Protein AF-A0A7X1XJY2-F1 (afdb_monomer_lite)

Radius of gyration: 16.61 Å; chains: 1; bounding box: 34×34×44 Å

pLDDT: mean 92.94, std 8.16, range [49.94, 98.12]

Foldseek 3Di:
DPCPDVPCVPAQWDDPDPPDIGGDDPDDDPCVVVVCPDPVNDDADPVLCVVLPPQQPPQDQSNGDDQDQWGFPDDDPPPDTDIDGDPPHPD

Organism: NCBI:txid1608996

Structure (mmCIF, N/CA/C/O backbone):
data_AF-A0A7X1XJY2-F1
#
_entry.id   AF-A0A7X1XJY2-F1
#
loop_
_atom_site.group_PDB
_atom_site.id
_atom_site.type_symbol
_atom_site.label_atom_id
_atom_site.label_alt_id
_atom_site.label_comp_id
_atom_site.label_asym_id
_atom_site.label_entity_id
_atom_site.label_seq_id
_atom_site.pdbx_PDB_ins_code
_atom_site.Cartn_x
_atom_site.Cartn_y
_atom_site.Cartn_z
_atom_site.occupancy
_atom_site.B_iso_or_equiv
_atom_site.auth_seq_id
_atom_site.auth_comp_id
_atom_site.auth_asym_id
_atom_site.auth_atom_id
_atom_site.pdbx_PDB_model_num
ATOM 1 N N . ILE A 1 1 ? 10.389 13.472 -3.807 1.00 49.94 1 ILE A N 1
ATOM 2 C CA . ILE A 1 1 ? 9.645 13.301 -5.077 1.00 49.94 1 ILE A CA 1
ATOM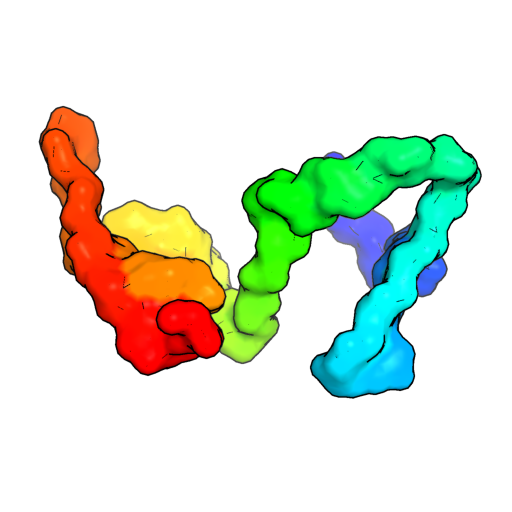 3 C C . ILE A 1 1 ? 8.382 14.128 -4.918 1.00 49.94 1 ILE A C 1
ATOM 5 O O . ILE A 1 1 ? 7.556 13.779 -4.094 1.00 49.94 1 ILE A O 1
ATOM 9 N N . THR A 1 2 ? 8.300 15.290 -5.558 1.00 57.00 2 THR A N 1
ATOM 10 C CA . THR A 1 2 ? 7.204 16.261 -5.368 1.00 57.00 2 THR A CA 1
ATOM 11 C C . THR A 1 2 ? 5.941 15.911 -6.161 1.00 57.00 2 THR A C 1
ATOM 13 O O . THR A 1 2 ? 5.004 16.697 -6.164 1.00 57.00 2 THR A O 1
ATOM 16 N N . GLY A 1 3 ? 5.926 14.775 -6.875 1.00 61.12 3 GLY A N 1
ATOM 17 C CA . GLY A 1 3 ? 4.856 14.434 -7.821 1.00 61.12 3 GLY A CA 1
ATOM 18 C C . GLY A 1 3 ? 4.759 15.403 -9.006 1.00 61.12 3 GLY A C 1
ATOM 19 O O . GLY A 1 3 ? 3.744 15.435 -9.685 1.00 61.12 3 GLY A O 1
ATOM 20 N N . ALA A 1 4 ? 5.794 16.221 -9.235 1.00 69.00 4 ALA A N 1
ATOM 21 C CA . ALA A 1 4 ? 5.775 17.279 -10.243 1.00 69.00 4 ALA A CA 1
ATOM 22 C C . ALA A 1 4 ? 5.789 16.760 -11.692 1.00 69.00 4 ALA A C 1
ATOM 24 O O . ALA A 1 4 ? 5.427 17.505 -12.597 1.00 69.00 4 ALA A O 1
ATOM 25 N N . ASP A 1 5 ? 6.211 15.510 -11.909 1.00 77.06 5 ASP A N 1
ATOM 26 C CA . ASP A 1 5 ? 6.138 14.852 -13.212 1.00 77.06 5 ASP A CA 1
ATOM 27 C C . ASP A 1 5 ? 4.909 13.935 -13.230 1.00 77.06 5 ASP A C 1
ATOM 29 O O . ASP A 1 5 ? 4.879 12.917 -12.537 1.00 77.06 5 ASP A O 1
ATOM 33 N N . SER A 1 6 ? 3.880 14.345 -13.972 1.00 82.12 6 SER A N 1
ATOM 34 C CA . SER A 1 6 ? 2.632 13.594 -14.152 1.00 82.12 6 SER A CA 1
ATOM 35 C C . SER A 1 6 ? 2.708 12.579 -15.293 1.00 82.12 6 SER A C 1
ATOM 37 O O . SER A 1 6 ? 1.754 11.830 -15.516 1.00 82.12 6 SER A O 1
ATOM 39 N N . ASP A 1 7 ? 3.824 12.542 -16.025 1.00 88.25 7 ASP A N 1
ATOM 40 C CA . ASP A 1 7 ? 4.047 11.574 -17.088 1.00 88.25 7 ASP A CA 1
ATOM 41 C C . ASP A 1 7 ? 4.429 10.212 -16.494 1.00 88.25 7 ASP A C 1
ATOM 43 O O . ASP A 1 7 ? 5.603 9.884 -16.289 1.00 88.25 7 ASP A O 1
ATOM 47 N N . PHE A 1 8 ? 3.408 9.395 -16.234 1.00 84.19 8 PHE A N 1
ATOM 48 C CA . PHE A 1 8 ? 3.572 8.040 -15.713 1.00 84.19 8 PHE A CA 1
ATOM 49 C C . PHE A 1 8 ? 4.400 7.126 -16.624 1.00 84.19 8 PHE A C 1
ATOM 51 O O . PHE A 1 8 ? 4.934 6.136 -16.129 1.00 84.19 8 PHE A O 1
ATOM 58 N N . SER A 1 9 ? 4.590 7.454 -17.910 1.00 85.75 9 SER A N 1
ATOM 59 C CA . SER A 1 9 ? 5.443 6.653 -18.803 1.00 85.75 9 SER A CA 1
ATOM 60 C C . SER A 1 9 ? 6.916 6.637 -18.376 1.00 85.75 9 SER A C 1
ATOM 62 O O . SER A 1 9 ? 7.663 5.733 -18.749 1.00 85.75 9 SER A O 1
ATOM 64 N N . LYS A 1 10 ? 7.337 7.601 -17.548 1.00 87.12 10 LYS A N 1
ATOM 65 C CA . LYS A 1 10 ? 8.684 7.665 -16.964 1.00 87.12 10 LYS A CA 1
ATOM 66 C C . LYS A 1 10 ? 8.825 6.864 -15.671 1.00 87.12 10 LYS A C 1
ATOM 68 O O . LYS A 1 10 ? 9.937 6.719 -15.160 1.00 87.12 10 LYS A O 1
ATOM 73 N N . VAL A 1 11 ? 7.723 6.368 -15.112 1.00 89.94 11 VAL A N 1
ATOM 74 C CA . VAL A 1 11 ? 7.727 5.543 -13.904 1.00 89.94 11 VAL A CA 1
ATOM 75 C C . VAL A 1 11 ? 7.848 4.082 -14.328 1.00 89.94 11 VAL A C 1
ATOM 77 O O . VAL A 1 11 ? 7.029 3.569 -15.079 1.00 89.94 11 VAL A O 1
ATOM 80 N N . GLY A 1 12 ? 8.876 3.389 -13.838 1.00 93.25 12 GLY A N 1
ATOM 81 C CA . GLY A 1 12 ? 9.170 2.000 -14.207 1.00 93.25 12 GLY A CA 1
ATOM 82 C C . GLY A 1 12 ? 8.257 0.954 -13.559 1.00 93.25 12 GLY A C 1
ATOM 83 O O . GLY A 1 12 ? 8.771 -0.055 -13.087 1.00 93.25 12 GLY A O 1
ATOM 84 N N . VAL A 1 13 ? 6.944 1.185 -13.483 1.00 93.88 13 VAL A N 1
ATOM 85 C CA . VAL A 1 13 ? 5.957 0.214 -12.982 1.00 93.88 13 VAL A CA 1
ATOM 86 C C . VAL A 1 13 ? 4.755 0.152 -13.916 1.00 93.88 13 VAL A C 1
ATOM 88 O O . VAL A 1 13 ? 4.235 1.185 -14.336 1.00 93.88 13 VAL A O 1
ATOM 91 N N . LYS A 1 14 ? 4.302 -1.059 -14.237 1.00 94.00 14 LYS A N 1
ATOM 92 C CA . LYS A 1 14 ? 3.147 -1.284 -15.107 1.00 94.00 14 LYS A CA 1
ATOM 93 C C . LYS A 1 14 ? 2.365 -2.516 -14.664 1.00 94.00 14 LYS A C 1
ATOM 95 O O . LYS A 1 14 ? 2.956 -3.564 -14.440 1.00 94.00 14 LYS A O 1
ATOM 100 N N . ALA A 1 15 ? 1.040 -2.409 -14.602 1.00 95.12 15 ALA A N 1
ATOM 101 C CA . ALA A 1 15 ? 0.168 -3.5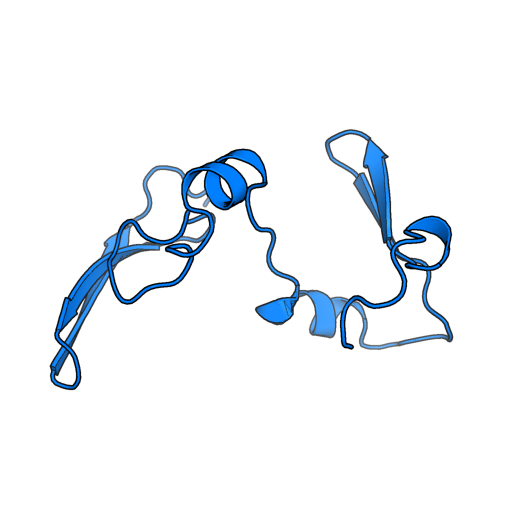82 -14.605 1.00 95.12 15 ALA A CA 1
ATOM 102 C C . ALA A 1 15 ? 0.005 -4.053 -16.057 1.00 95.12 15 ALA A C 1
ATOM 104 O O . ALA A 1 15 ? -0.429 -3.275 -16.912 1.00 95.12 15 ALA A O 1
ATOM 105 N N . ILE A 1 16 ? 0.427 -5.278 -16.363 1.00 96.88 16 ILE A N 1
ATOM 106 C CA . ILE A 1 16 ? 0.281 -5.848 -17.715 1.00 96.88 16 ILE A CA 1
ATOM 107 C C . ILE A 1 16 ? -1.018 -6.652 -17.856 1.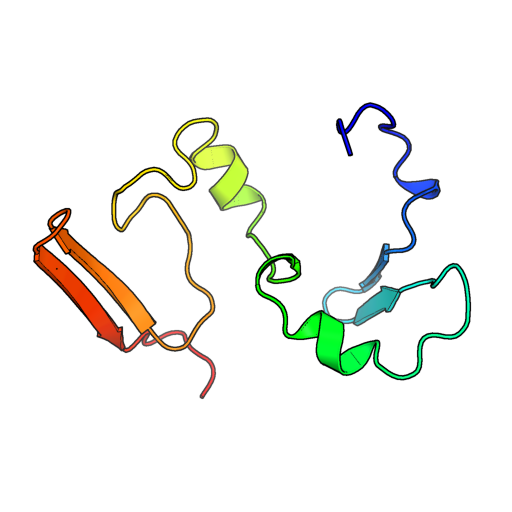00 96.88 16 ILE A C 1
ATOM 109 O O . ILE A 1 16 ? -1.533 -6.767 -18.965 1.00 96.88 16 ILE A O 1
ATOM 113 N N . ASP A 1 17 ? -1.560 -7.123 -16.731 1.00 97.12 17 ASP A N 1
ATOM 114 C CA . ASP A 1 17 ? -2.895 -7.697 -16.553 1.00 97.12 17 ASP A CA 1
ATOM 115 C C . ASP A 1 17 ? -3.318 -7.574 -15.070 1.00 97.12 17 ASP A C 1
ATOM 117 O O . ASP A 1 17 ? -2.583 -7.006 -14.257 1.00 97.12 17 ASP A O 1
ATOM 121 N N . ASP A 1 18 ? -4.495 -8.102 -14.718 1.00 97.06 18 ASP A N 1
ATOM 122 C CA . ASP A 1 18 ? -5.099 -7.980 -13.381 1.00 97.06 18 ASP A CA 1
ATOM 123 C C . ASP A 1 18 ? -4.272 -8.623 -12.252 1.00 97.06 18 ASP A C 1
ATOM 125 O O . ASP A 1 18 ? -4.474 -8.301 -11.079 1.00 97.06 18 ASP A O 1
ATOM 129 N N . GLN A 1 19 ? -3.361 -9.548 -12.572 1.00 97.00 19 GLN A N 1
ATOM 130 C CA . GLN A 1 19 ? -2.578 -10.307 -11.590 1.00 97.00 19 GLN A CA 1
ATOM 131 C C . GLN A 1 19 ? -1.063 -10.204 -11.804 1.00 97.00 19 GLN A C 1
ATOM 133 O O . GLN A 1 19 ? -0.301 -10.845 -11.076 1.00 97.00 19 GLN A O 1
ATOM 138 N N . THR A 1 20 ? -0.611 -9.369 -12.743 1.00 97.00 20 THR A N 1
ATOM 139 C CA . THR A 1 20 ? 0.803 -9.262 -13.105 1.00 97.00 20 THR A CA 1
ATOM 140 C C . THR A 1 20 ? 1.275 -7.812 -13.147 1.00 97.00 20 THR A C 1
ATOM 142 O O . THR A 1 20 ? 0.807 -6.990 -13.940 1.00 97.00 20 THR A O 1
ATOM 145 N N . VAL A 1 21 ? 2.277 -7.512 -12.316 1.00 95.69 21 VAL A N 1
ATOM 146 C CA . VAL A 1 21 ? 2.962 -6.214 -12.265 1.00 95.69 21 VAL A CA 1
ATOM 147 C C . VAL A 1 21 ? 4.400 -6.372 -12.752 1.00 95.69 21 VAL A C 1
ATOM 149 O O . VAL A 1 21 ? 5.159 -7.193 -12.240 1.00 95.69 21 VAL A O 1
ATOM 152 N N . GLU A 1 22 ? 4.783 -5.553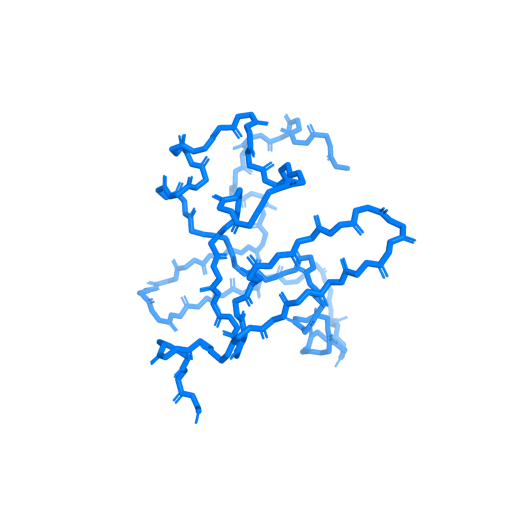 -13.725 1.00 95.81 22 GLU A N 1
ATOM 153 C CA . GLU A 1 22 ? 6.136 -5.449 -14.260 1.00 95.81 22 GLU A CA 1
ATOM 154 C C . GLU A 1 22 ? 6.850 -4.224 -13.674 1.00 95.81 22 GLU A C 1
ATOM 156 O O . GLU A 1 22 ? 6.308 -3.116 -13.658 1.00 95.81 22 GLU A O 1
ATOM 161 N N . TYR A 1 23 ? 8.094 -4.421 -13.229 1.00 95.44 23 TYR A N 1
ATOM 162 C CA . TYR A 1 23 ? 8.981 -3.349 -12.782 1.00 95.44 23 TYR A CA 1
ATOM 163 C C . TYR A 1 23 ? 10.199 -3.237 -13.699 1.00 95.44 23 TYR A C 1
ATOM 165 O O . TYR A 1 23 ? 10.941 -4.201 -13.884 1.00 95.44 23 TYR A O 1
ATOM 173 N N . THR A 1 24 ? 10.456 -2.035 -14.211 1.00 95.50 24 THR A N 1
ATOM 174 C CA . THR A 1 24 ? 11.681 -1.696 -14.944 1.00 95.50 24 THR A CA 1
ATOM 175 C C . THR A 1 24 ? 12.626 -0.930 -14.026 1.00 95.50 24 THR A C 1
ATOM 177 O O . THR A 1 24 ? 12.336 0.189 -13.601 1.00 95.50 24 THR A O 1
ATOM 180 N N . LEU A 1 25 ? 13.777 -1.526 -13.710 1.00 95.19 25 LEU A N 1
ATOM 181 C CA . LEU A 1 25 ? 14.767 -0.932 -12.810 1.00 95.19 25 LEU A CA 1
ATOM 182 C C . LEU A 1 25 ? 15.816 -0.140 -13.598 1.00 95.19 25 LEU A C 1
ATOM 184 O O . LEU A 1 25 ? 16.293 -0.587 -14.636 1.00 95.19 25 LEU A O 1
ATOM 188 N N . ALA A 1 26 ? 16.243 1.008 -13.067 1.00 93.38 26 ALA A N 1
ATOM 189 C CA . ALA A 1 26 ? 17.246 1.859 -13.720 1.00 93.38 26 ALA A CA 1
ATOM 190 C C . ALA A 1 26 ? 18.642 1.208 -13.834 1.00 93.38 26 ALA A C 1
ATOM 192 O O . ALA A 1 26 ? 19.480 1.651 -14.617 1.00 93.38 26 ALA A O 1
ATOM 193 N N . ARG A 1 27 ? 18.919 0.193 -13.010 1.00 96.06 27 ARG A N 1
ATOM 194 C CA . ARG A 1 27 ? 20.151 -0.607 -12.992 1.00 96.06 27 ARG A CA 1
ATOM 195 C C . ARG A 1 27 ? 19.878 -1.950 -12.304 1.00 96.06 27 ARG A C 1
ATOM 197 O O . ARG A 1 27 ? 18.885 -2.040 -11.578 1.00 96.06 27 ARG A O 1
ATOM 204 N N . PRO A 1 28 ? 20.755 -2.958 -12.456 1.00 97.19 28 PRO A N 1
ATOM 205 C CA . PRO A 1 28 ? 20.654 -4.196 -11.690 1.00 97.19 28 PRO A CA 1
ATOM 206 C C . PRO A 1 28 ? 20.562 -3.929 -10.181 1.00 97.19 28 PRO A C 1
ATOM 208 O O . PRO A 1 28 ? 21.341 -3.148 -9.632 1.00 97.19 28 PRO A O 1
ATOM 211 N N . GLU A 1 29 ? 19.609 -4.583 -9.519 1.00 96.50 29 GLU A N 1
ATOM 212 C CA . GLU A 1 29 ? 19.336 -4.420 -8.090 1.00 96.50 29 GLU A CA 1
ATOM 213 C C . GLU A 1 29 ? 19.147 -5.801 -7.438 1.00 96.50 29 GLU A C 1
ATOM 215 O O . GLU A 1 29 ? 18.043 -6.348 -7.455 1.00 96.50 29 GLU A O 1
ATOM 220 N N . PRO A 1 30 ? 20.213 -6.388 -6.865 1.00 96.75 30 PRO A N 1
ATOM 221 C CA . PRO A 1 30 ? 20.171 -7.743 -6.311 1.00 96.75 30 PRO A CA 1
ATOM 222 C C . PRO A 1 30 ? 19.180 -7.925 -5.155 1.00 96.75 30 PRO A C 1
ATOM 224 O O . PRO A 1 30 ? 18.701 -9.032 -4.930 1.00 96.75 30 PRO A O 1
ATOM 227 N N . TYR A 1 31 ? 18.851 -6.849 -4.434 1.00 95.69 31 TYR A N 1
ATOM 228 C CA . TYR A 1 31 ? 17.948 -6.886 -3.279 1.00 95.69 31 TYR A CA 1
ATOM 229 C C . TYR A 1 31 ? 16.538 -6.388 -3.609 1.00 95.69 31 TYR A C 1
ATOM 231 O O . TYR A 1 31 ? 15.793 -6.013 -2.702 1.00 95.69 31 TYR A O 1
ATOM 239 N N . TRP A 1 32 ? 16.154 -6.357 -4.891 1.00 95.19 32 TRP A N 1
ATOM 240 C CA . TRP A 1 32 ? 14.856 -5.834 -5.323 1.00 95.19 32 TRP A CA 1
ATOM 241 C C . TRP A 1 32 ? 13.689 -6.477 -4.565 1.00 95.19 32 TRP A C 1
ATOM 243 O O . TRP A 1 32 ? 12.872 -5.767 -3.984 1.00 95.19 32 TRP A O 1
ATOM 253 N N . ASN A 1 33 ? 13.682 -7.806 -4.450 1.00 94.62 33 ASN A N 1
ATOM 254 C CA . ASN A 1 33 ? 12.625 -8.532 -3.743 1.00 94.62 33 ASN A CA 1
ATOM 255 C C . ASN A 1 33 ? 12.535 -8.123 -2.264 1.00 94.62 33 ASN A C 1
ATOM 257 O O . ASN A 1 33 ? 11.445 -7.929 -1.737 1.00 94.62 33 ASN A O 1
ATOM 261 N N . SER A 1 34 ? 13.666 -7.893 -1.594 1.00 95.88 34 SER A N 1
ATOM 262 C CA . SER A 1 34 ? 13.666 -7.389 -0.215 1.00 95.88 34 SER A CA 1
ATOM 263 C C . SER A 1 34 ? 13.127 -5.962 -0.108 1.00 95.88 34 SER A C 1
ATOM 265 O O . SER A 1 34 ? 12.586 -5.597 0.926 1.00 95.88 34 SER A O 1
ATOM 267 N N . LYS A 1 35 ? 13.242 -5.136 -1.154 1.00 94.12 35 LYS A N 1
ATOM 268 C CA . LYS A 1 35 ? 12.632 -3.798 -1.156 1.00 94.12 35 LYS A CA 1
ATOM 269 C C . LYS A 1 35 ? 11.118 -3.878 -1.281 1.00 94.12 35 LYS A C 1
ATOM 271 O O . LYS A 1 35 ? 10.440 -3.099 -0.621 1.00 94.12 35 LYS A O 1
ATOM 276 N N . THR A 1 36 ? 10.597 -4.828 -2.062 1.00 94.38 36 THR A N 1
ATOM 277 C CA . THR A 1 36 ? 9.144 -5.013 -2.248 1.00 94.38 36 THR A CA 1
ATOM 278 C C . THR A 1 36 ? 8.394 -5.398 -0.970 1.00 94.38 36 THR A C 1
ATOM 280 O O . THR A 1 36 ? 7.175 -5.286 -0.933 1.00 94.38 36 THR A O 1
ATOM 283 N N . THR A 1 37 ? 9.096 -5.775 0.104 1.00 95.12 37 THR A N 1
ATOM 284 C CA . THR A 1 37 ? 8.486 -6.026 1.421 1.00 95.12 37 THR A CA 1
ATOM 285 C C . THR A 1 37 ? 8.388 -4.777 2.303 1.00 95.12 37 THR A C 1
ATOM 287 O O . THR A 1 37 ? 7.821 -4.838 3.393 1.00 95.12 37 THR A O 1
ATOM 290 N N . ASN A 1 38 ? 8.943 -3.640 1.871 1.00 94.62 38 ASN A N 1
ATOM 291 C CA . ASN A 1 38 ? 8.867 -2.385 2.609 1.00 94.62 38 ASN A CA 1
ATOM 292 C C . ASN A 1 38 ? 7.465 -1.771 2.472 1.00 94.62 38 ASN A C 1
ATOM 294 O O . ASN A 1 38 ? 6.906 -1.732 1.377 1.00 94.62 38 ASN A O 1
ATOM 298 N N . SER A 1 39 ? 6.925 -1.232 3.566 1.00 93.06 39 SER A N 1
ATOM 299 C CA . SER A 1 39 ? 5.555 -0.710 3.635 1.00 93.06 39 SER A CA 1
ATOM 300 C C . SER A 1 39 ? 5.260 0.404 2.631 1.00 93.06 39 SER A C 1
ATOM 302 O O . SER A 1 39 ? 4.116 0.567 2.222 1.00 93.06 39 SER A O 1
ATOM 304 N N . ILE A 1 40 ? 6.281 1.136 2.181 1.00 91.44 40 ILE A N 1
ATOM 305 C CA . ILE A 1 40 ? 6.141 2.169 1.142 1.00 91.44 40 ILE A CA 1
ATOM 306 C C . ILE A 1 40 ? 5.717 1.613 -0.229 1.00 91.44 40 ILE A C 1
ATOM 308 O O . ILE A 1 40 ? 5.295 2.387 -1.082 1.00 91.44 40 ILE A O 1
ATOM 312 N N . LEU A 1 41 ? 5.874 0.304 -0.457 1.00 93.50 41 LEU A N 1
ATOM 313 C CA . LEU A 1 41 ? 5.462 -0.392 -1.680 1.00 93.50 41 LEU A CA 1
ATOM 314 C C . LEU A 1 41 ? 4.191 -1.226 -1.485 1.00 93.50 41 LEU A C 1
ATOM 316 O O . LEU A 1 41 ? 3.772 -1.914 -2.414 1.00 93.50 41 LEU A O 1
ATOM 320 N N . PHE A 1 42 ? 3.566 -1.181 -0.307 1.00 94.38 42 PHE A N 1
ATOM 321 C CA . PHE A 1 42 ? 2.290 -1.859 -0.110 1.00 94.38 42 PHE A CA 1
ATOM 322 C C . PHE A 1 42 ? 1.192 -1.196 -0.949 1.00 94.38 42 PHE A C 1
ATOM 324 O O . PHE A 1 42 ? 1.174 0.031 -1.086 1.00 94.38 42 PHE A O 1
ATOM 331 N N . PRO A 1 43 ? 0.274 -1.992 -1.520 1.00 94.44 43 PRO A N 1
ATOM 332 C CA . PRO A 1 43 ? -0.783 -1.460 -2.359 1.00 94.44 43 PRO A CA 1
ATOM 333 C C . PRO A 1 43 ? -1.789 -0.659 -1.532 1.00 94.44 43 PRO A C 1
ATOM 335 O O . PRO A 1 43 ? -2.084 -0.985 -0.381 1.00 94.44 43 PRO A O 1
ATOM 338 N N . VAL A 1 44 ? -2.370 0.352 -2.169 1.00 95.12 44 VAL A N 1
ATOM 339 C CA . VAL A 1 44 ? -3.519 1.106 -1.664 1.00 95.12 44 VAL A CA 1
ATOM 340 C C . VAL A 1 44 ? -4.656 0.933 -2.665 1.00 95.12 44 VAL A C 1
ATOM 342 O O . VAL A 1 44 ? -4.430 0.966 -3.872 1.00 95.12 44 VAL A O 1
ATOM 345 N N . ASN A 1 45 ? -5.878 0.727 -2.175 1.00 96.94 45 ASN A N 1
ATOM 346 C CA . ASN A 1 45 ? -7.056 0.644 -3.034 1.00 96.94 45 ASN A CA 1
ATOM 347 C C . ASN A 1 45 ? -7.451 2.048 -3.528 1.00 96.94 45 ASN A C 1
ATOM 349 O O . ASN A 1 45 ? -7.713 2.934 -2.714 1.00 96.94 45 ASN A O 1
ATOM 353 N N . GLU A 1 46 ? -7.488 2.239 -4.849 1.00 95.56 46 GLU A N 1
ATOM 354 C CA . GLU A 1 46 ? -7.751 3.537 -5.487 1.00 95.56 46 GLU A CA 1
ATOM 355 C C . GLU A 1 46 ? -9.140 4.092 -5.149 1.00 95.56 46 GLU A C 1
ATOM 357 O O . GLU A 1 46 ? -9.262 5.257 -4.772 1.00 95.56 46 GLU A O 1
ATOM 362 N N . GLU A 1 47 ? -10.185 3.266 -5.240 1.00 97.81 47 GLU A N 1
ATOM 363 C CA . GLU A 1 47 ? -11.561 3.685 -4.952 1.00 97.81 47 GLU A CA 1
ATOM 364 C C . GLU A 1 47 ? -11.694 4.186 -3.509 1.00 97.81 47 GLU A C 1
ATOM 366 O O . GLU A 1 47 ? -12.199 5.284 -3.261 1.00 97.81 47 GLU A O 1
ATOM 371 N N . PHE A 1 48 ? -11.161 3.424 -2.553 1.00 97.62 48 PHE A N 1
ATOM 372 C CA . PHE A 1 48 ? -11.153 3.799 -1.147 1.00 97.62 48 PHE A CA 1
ATOM 373 C C . PHE A 1 48 ? -10.347 5.079 -0.904 1.00 97.62 48 PHE A C 1
ATOM 375 O O . PHE A 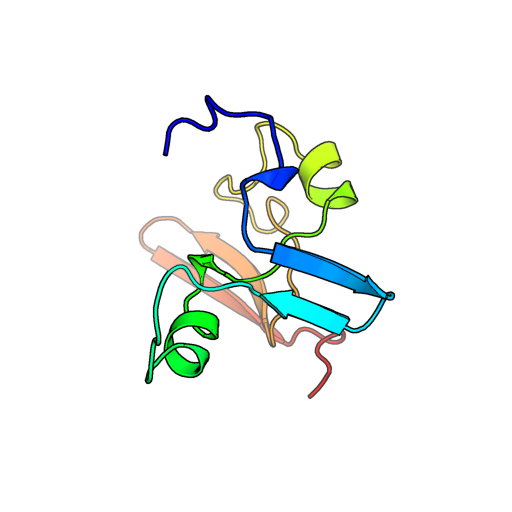1 48 ? -10.838 5.986 -0.228 1.00 97.62 48 PHE A O 1
ATOM 382 N N . LEU A 1 49 ? -9.140 5.181 -1.471 1.00 97.00 49 LEU A N 1
ATOM 383 C CA . LEU A 1 49 ? -8.299 6.376 -1.370 1.00 97.00 49 LEU A CA 1
ATOM 384 C C . LEU A 1 49 ? -9.049 7.618 -1.864 1.00 97.00 49 LEU A C 1
ATOM 386 O O . LEU A 1 49 ? -9.109 8.621 -1.153 1.00 97.00 49 LEU A O 1
ATOM 390 N N . ASN A 1 50 ? -9.680 7.526 -3.033 1.00 96.94 50 ASN A N 1
ATOM 391 C CA . ASN A 1 50 ? -10.471 8.608 -3.611 1.00 96.94 50 ASN A CA 1
ATOM 392 C C . ASN A 1 50 ? -11.683 8.959 -2.732 1.00 96.94 50 ASN A C 1
ATOM 394 O O . ASN A 1 50 ? -11.971 10.140 -2.541 1.00 96.94 50 ASN A O 1
ATOM 398 N N . SER A 1 51 ? -12.354 7.962 -2.144 1.00 97.25 51 SER A N 1
ATOM 399 C CA . SER A 1 51 ? -13.495 8.182 -1.242 1.00 97.25 51 SER A CA 1
ATOM 400 C C . SER A 1 51 ? -13.120 8.885 0.070 1.00 97.25 51 SER A C 1
ATOM 402 O O . SER A 1 51 ? -13.916 9.665 0.593 1.00 97.25 51 SER A O 1
ATOM 404 N N . LYS A 1 52 ? -11.915 8.635 0.603 1.00 97.00 52 LYS A N 1
ATOM 405 C CA . LYS A 1 52 ? -11.412 9.266 1.836 1.00 97.00 52 LYS A CA 1
ATOM 406 C C . LYS A 1 52 ? -10.764 10.621 1.569 1.00 97.00 52 LYS A C 1
ATOM 408 O O . LYS A 1 52 ? -10.803 11.501 2.429 1.00 97.00 52 LYS A O 1
ATOM 413 N N . GLY A 1 53 ? -10.170 10.809 0.392 1.00 95.88 53 GLY A N 1
ATOM 414 C CA . GLY A 1 53 ? -9.526 12.054 -0.012 1.00 95.88 53 GLY A CA 1
ATOM 415 C C . GLY A 1 53 ? -8.502 12.528 1.022 1.00 95.88 53 GLY A C 1
ATOM 416 O O . GLY A 1 53 ? -7.571 11.809 1.374 1.00 95.88 53 GLY A O 1
ATOM 417 N N . LYS A 1 54 ? -8.693 13.744 1.541 1.00 95.94 54 LYS A N 1
ATOM 418 C CA . LYS A 1 54 ? -7.799 14.351 2.543 1.00 95.94 54 LYS A CA 1
ATOM 419 C C . LYS A 1 54 ? -7.790 13.634 3.901 1.00 95.94 54 LYS A C 1
ATOM 421 O O . LYS A 1 54 ? -6.863 13.850 4.675 1.00 95.94 54 LYS A O 1
ATOM 426 N N . ASP A 1 55 ? -8.818 12.839 4.198 1.00 96.44 55 ASP A N 1
ATOM 427 C CA . ASP A 1 55 ? -8.973 12.166 5.491 1.00 96.44 55 ASP A CA 1
ATOM 428 C C . ASP A 1 55 ? -8.313 10.775 5.496 1.00 96.44 55 ASP A C 1
ATOM 430 O O . ASP A 1 55 ? -8.258 10.112 6.536 1.00 96.44 55 ASP A O 1
ATOM 434 N N . PHE A 1 56 ? -7.777 10.336 4.350 1.00 96.69 56 PHE A N 1
ATOM 435 C CA . PHE A 1 56 ? -7.014 9.098 4.241 1.00 96.69 56 PHE A CA 1
ATOM 436 C C . PHE A 1 56 ? -5.802 9.114 5.185 1.00 96.69 56 PHE A C 1
ATOM 438 O O . PHE A 1 56 ? -5.001 10.050 5.173 1.00 96.69 56 PHE A O 1
ATOM 445 N N . GLY A 1 57 ? -5.654 8.070 6.002 1.00 93.38 57 GLY A N 1
ATOM 446 C CA . GLY A 1 57 ? -4.522 7.932 6.927 1.00 93.38 57 GLY A CA 1
ATOM 447 C C . GLY A 1 57 ? -4.569 8.833 8.168 1.00 93.38 57 GLY A C 1
ATOM 448 O O . GLY A 1 57 ? -3.576 8.930 8.890 1.00 93.38 57 GLY A O 1
ATOM 449 N N . THR A 1 58 ? -5.699 9.488 8.447 1.00 93.88 58 THR A N 1
ATOM 450 C CA . THR A 1 58 ? -5.931 10.155 9.740 1.00 93.88 58 THR A CA 1
ATOM 451 C C . THR A 1 58 ? -5.955 9.144 10.897 1.00 93.88 58 THR A C 1
ATOM 453 O O . THR A 1 58 ? -6.021 7.934 10.689 1.00 93.88 58 THR A O 1
ATOM 456 N N . LEU A 1 59 ? -5.872 9.613 12.147 1.00 87.81 59 LEU A N 1
ATOM 457 C CA . LEU A 1 59 ? -5.817 8.748 13.336 1.00 87.81 59 LEU A CA 1
ATOM 458 C C . LEU A 1 59 ? -7.198 8.165 13.705 1.00 87.81 59 LEU A C 1
ATOM 460 O O . LEU A 1 59 ? -7.684 8.382 14.813 1.00 87.81 59 LEU A O 1
ATOM 464 N N . SER A 1 60 ? -7.826 7.434 12.784 1.00 89.94 60 SER A N 1
ATOM 465 C CA . SER A 1 60 ? -9.042 6.650 13.014 1.00 89.94 60 SER A CA 1
ATOM 466 C C . SER A 1 60 ? -8.940 5.263 12.357 1.00 89.94 60 SER A C 1
ATOM 468 O O . SER A 1 60 ? -8.307 5.129 11.309 1.00 89.94 60 SER A O 1
ATOM 470 N N . PRO A 1 61 ? -9.557 4.213 12.937 1.00 90.94 61 PRO A N 1
ATOM 471 C CA . PRO A 1 61 ? -9.537 2.861 12.365 1.00 90.94 61 PRO A CA 1
ATOM 472 C C . PRO A 1 61 ? -10.139 2.730 10.962 1.00 90.94 61 PRO A C 1
ATOM 474 O O . PRO A 1 61 ? -9.842 1.784 10.247 1.00 90.94 61 PRO A O 1
ATOM 477 N N . ASP A 1 62 ? -10.995 3.659 10.553 1.00 93.62 62 ASP A N 1
ATOM 478 C CA . ASP A 1 62 ? -11.661 3.639 9.255 1.00 93.62 62 ASP A CA 1
ATOM 479 C C . ASP A 1 62 ? -10.978 4.544 8.217 1.00 93.62 62 ASP A C 1
ATOM 481 O O . ASP A 1 62 ? -11.498 4.692 7.113 1.00 93.62 62 ASP A O 1
ATOM 485 N N . SER A 1 63 ? -9.850 5.186 8.539 1.00 95.19 63 SER A N 1
ATOM 486 C CA . SER A 1 63 ? -9.161 6.118 7.631 1.00 95.19 63 SER A CA 1
ATOM 487 C C . SER A 1 63 ? -8.318 5.427 6.554 1.00 95.19 63 SER A C 1
ATOM 489 O O . SER A 1 63 ? -7.900 6.076 5.593 1.00 95.19 63 SER A O 1
ATOM 491 N N . ILE A 1 64 ? -8.070 4.123 6.698 1.00 95.00 64 ILE A N 1
ATOM 492 C CA . ILE A 1 64 ? -7.335 3.274 5.752 1.00 95.00 64 ILE A CA 1
ATOM 493 C C . ILE A 1 64 ? -8.112 1.982 5.480 1.00 95.00 64 ILE A C 1
ATOM 495 O O . ILE A 1 64 ? -8.952 1.567 6.277 1.00 95.00 64 ILE A O 1
ATOM 499 N N . LEU A 1 65 ? -7.808 1.336 4.353 1.00 96.25 65 LEU A N 1
ATOM 500 C CA . LEU A 1 65 ? -8.299 0.000 4.026 1.00 96.25 65 LEU A CA 1
ATOM 501 C C . LEU A 1 65 ? -7.187 -1.027 4.255 1.00 96.25 65 LEU A C 1
ATOM 503 O O . LEU A 1 65 ? -6.020 -0.764 3.965 1.00 96.25 65 LEU A O 1
ATOM 507 N N . TYR A 1 66 ? -7.551 -2.201 4.764 1.00 95.62 66 TYR A N 1
ATOM 508 C CA . TYR A 1 66 ? -6.604 -3.219 5.211 1.00 95.62 66 TYR A CA 1
ATOM 509 C C . TYR A 1 66 ? -6.561 -4.405 4.245 1.00 95.62 66 TYR A C 1
ATOM 511 O O . TYR A 1 66 ? -7.593 -4.995 3.933 1.00 95.62 66 TYR A O 1
ATOM 519 N N . SER A 1 67 ? -5.356 -4.799 3.834 1.00 96.25 67 SER A N 1
ATOM 520 C CA . SER A 1 67 ? -5.088 -6.026 3.065 1.00 96.25 67 SER A CA 1
ATOM 521 C C . SER A 1 67 ? -4.271 -7.064 3.845 1.00 96.25 67 SER A C 1
ATOM 523 O O . SER A 1 67 ? -4.025 -8.155 3.344 1.00 96.25 67 SER A O 1
ATOM 525 N N . GLY A 1 68 ? -3.839 -6.726 5.065 1.00 96.31 68 GLY A N 1
ATOM 526 C CA . GLY A 1 68 ? -3.013 -7.576 5.922 1.00 96.31 68 GLY A CA 1
ATOM 527 C C . GLY A 1 68 ? -3.808 -8.472 6.886 1.00 96.31 68 GLY A C 1
ATOM 528 O O . GLY A 1 68 ? -5.041 -8.429 6.903 1.00 96.31 68 GLY A O 1
ATOM 529 N N . PRO A 1 69 ? -3.108 -9.243 7.741 1.00 97.62 69 PRO A N 1
ATOM 530 C CA . PRO A 1 69 ? -3.707 -10.250 8.630 1.00 97.62 69 PRO A CA 1
ATOM 531 C C . PRO A 1 69 ? -4.571 -9.684 9.760 1.00 97.62 69 PRO A C 1
ATOM 533 O O . PRO A 1 69 ? -5.350 -10.416 10.375 1.00 97.62 69 PRO A O 1
ATOM 536 N N . TYR A 1 70 ? -4.454 -8.388 10.044 1.00 97.31 70 TYR A N 1
ATOM 537 C CA . TYR A 1 70 ? -5.171 -7.729 11.126 1.00 97.31 70 TYR A CA 1
ATOM 538 C C . TYR A 1 70 ? -5.798 -6.416 10.663 1.00 97.31 70 TYR A C 1
ATOM 540 O O . TYR A 1 70 ? -5.262 -5.724 9.798 1.00 97.31 70 TYR A O 1
ATOM 548 N N . LEU A 1 71 ? -6.918 -6.072 11.289 1.00 96.50 71 LEU A N 1
ATOM 549 C CA . LEU A 1 71 ? -7.580 -4.775 11.192 1.00 96.50 71 LEU A CA 1
ATOM 550 C C . LEU A 1 71 ? -7.261 -3.968 12.450 1.00 96.50 71 LEU A C 1
ATOM 552 O O . LEU A 1 71 ? -7.218 -4.537 13.548 1.00 96.50 71 LEU A O 1
ATOM 556 N N . LEU A 1 72 ? -7.075 -2.654 12.313 1.00 95.38 72 LEU A N 1
ATOM 557 C CA . LEU A 1 72 ? -7.058 -1.766 13.475 1.00 95.38 72 LEU A CA 1
ATOM 558 C C . LEU A 1 72 ? -8.472 -1.730 14.055 1.00 95.38 72 LEU A C 1
ATOM 560 O O . LEU A 1 72 ? -9.432 -1.435 13.348 1.00 95.38 72 LEU A O 1
ATOM 564 N N . LYS A 1 73 ? -8.602 -2.063 15.333 1.00 94.50 73 LYS A N 1
ATOM 565 C CA . LYS A 1 73 ? -9.877 -2.029 16.052 1.00 94.50 73 LYS A CA 1
ATOM 566 C C . LYS A 1 73 ? -10.036 -0.712 16.795 1.00 94.50 73 LYS A C 1
ATOM 568 O O . LYS A 1 73 ? -11.090 -0.093 16.712 1.00 94.50 73 LYS A O 1
ATOM 573 N N . ASP A 1 74 ? -8.997 -0.311 17.521 1.00 93.62 74 ASP A N 1
ATOM 574 C CA . ASP A 1 74 ? -8.992 0.924 18.296 1.00 93.62 74 ASP A CA 1
ATOM 575 C C . ASP A 1 74 ? -7.577 1.495 18.430 1.00 93.62 74 ASP A C 1
ATOM 577 O O . ASP A 1 74 ? -6.578 0.769 18.390 1.00 93.62 74 ASP A O 1
ATOM 581 N N . PHE A 1 75 ? -7.503 2.812 18.589 1.00 92.19 75 PHE A N 1
ATOM 582 C CA . PHE A 1 75 ? -6.267 3.548 18.801 1.00 92.19 75 PHE A CA 1
ATOM 583 C C . PHE A 1 75 ? -6.487 4.652 19.834 1.00 92.19 75 PHE A C 1
ATOM 585 O O . PHE A 1 75 ? -7.121 5.669 19.555 1.00 92.19 75 PHE A O 1
ATOM 592 N N . THR A 1 76 ? -5.875 4.499 21.008 1.00 92.06 76 THR A N 1
ATOM 593 C CA . THR A 1 76 ? -5.802 5.567 22.007 1.00 92.06 76 THR A CA 1
ATOM 594 C C . THR A 1 76 ? -4.393 6.144 22.010 1.00 92.06 76 THR A C 1
ATOM 596 O O . THR A 1 76 ? -3.431 5.498 22.437 1.00 92.06 76 THR A O 1
ATOM 599 N N . SER A 1 77 ? -4.266 7.389 21.544 1.00 90.88 77 SER A N 1
ATOM 600 C CA . SER A 1 77 ? -2.977 8.076 21.418 1.00 90.88 77 SER A CA 1
ATOM 601 C C . SER A 1 77 ? -2.164 8.016 22.715 1.00 90.88 77 SER A C 1
ATOM 603 O O . SER A 1 77 ? -2.659 8.351 23.790 1.00 90.88 77 SER A O 1
ATOM 605 N N . LYS A 1 78 ? -0.896 7.598 22.599 1.00 92.81 78 LYS A N 1
ATOM 606 C CA . LYS A 1 78 ? 0.057 7.410 23.712 1.00 92.81 78 LYS A CA 1
ATOM 607 C C . LYS A 1 78 ? -0.355 6.362 24.760 1.00 92.81 78 LYS A C 1
ATOM 609 O O . LYS A 1 78 ? 0.269 6.313 25.816 1.00 92.81 78 LYS A O 1
ATOM 614 N N . SER A 1 79 ? -1.365 5.534 24.488 1.00 96.50 79 SER A N 1
ATOM 615 C CA . SER A 1 79 ? -1.856 4.524 25.430 1.00 96.50 79 SER A CA 1
ATOM 616 C C . SER A 1 79 ? -1.907 3.127 24.819 1.00 96.50 79 SER A C 1
ATOM 618 O O . SER A 1 79 ? -1.199 2.242 25.297 1.00 96.50 79 SER A O 1
ATOM 620 N N . SER A 1 80 ? -2.695 2.917 23.763 1.00 95.44 80 SER A N 1
ATOM 621 C CA . SER A 1 80 ? -2.957 1.578 23.232 1.00 95.44 80 SER A CA 1
ATOM 622 C C . SER A 1 80 ? -3.205 1.572 21.727 1.00 95.44 80 SER A C 1
ATOM 624 O O . SER A 1 80 ? -3.667 2.549 21.134 1.00 95.44 80 SER A O 1
ATOM 626 N N . ILE A 1 81 ? -2.893 0.424 21.124 1.00 94.69 81 ILE A N 1
ATOM 627 C CA . ILE A 1 81 ? -3.296 0.059 19.770 1.00 94.69 81 ILE A CA 1
ATOM 628 C C . ILE A 1 81 ? -3.891 -1.344 19.856 1.00 94.69 81 ILE A C 1
ATOM 630 O O . ILE A 1 81 ? -3.216 -2.268 20.313 1.00 94.69 81 ILE A O 1
ATOM 634 N N . GLU A 1 82 ? -5.144 -1.500 19.446 1.00 96.50 82 GLU A N 1
ATOM 635 C CA . GLU A 1 82 ? -5.846 -2.781 19.451 1.00 96.50 82 GLU A CA 1
ATOM 636 C C . GLU A 1 82 ? -6.059 -3.283 18.028 1.00 96.50 82 GLU A C 1
ATOM 638 O O . GLU A 1 82 ? -6.514 -2.544 17.157 1.00 96.50 82 GLU A O 1
ATOM 643 N N . TYR A 1 83 ? -5.805 -4.572 17.815 1.00 97.25 83 TYR A N 1
ATOM 644 C CA . TYR A 1 83 ? -5.993 -5.234 16.530 1.00 97.25 83 TYR A CA 1
ATOM 645 C C . TYR A 1 83 ? -6.956 -6.411 16.656 1.00 97.25 83 TYR A C 1
ATOM 647 O O . TYR A 1 83 ? -7.018 -7.075 17.692 1.00 97.25 83 TYR A O 1
ATOM 655 N N . VAL A 1 84 ? -7.673 -6.705 15.576 1.00 97.75 84 VAL A N 1
ATOM 656 C CA . VAL A 1 84 ? -8.496 -7.916 15.430 1.00 97.75 84 VAL A CA 1
ATOM 657 C C . VAL A 1 84 ? -8.096 -8.661 14.167 1.00 97.75 84 VAL A C 1
ATOM 659 O O . VAL A 1 84 ? -7.633 -8.041 13.212 1.00 97.75 84 VAL A O 1
ATOM 662 N N . LYS A 1 85 ? -8.245 -9.993 14.152 1.00 98.00 85 LYS A N 1
ATOM 663 C CA . LYS A 1 85 ? -7.954 -10.797 12.955 1.00 98.00 85 LYS A CA 1
ATOM 664 C C . LYS A 1 85 ? -8.806 -10.294 11.784 1.00 98.00 85 LYS A C 1
ATOM 666 O O . LYS A 1 85 ? -10.007 -10.092 11.948 1.00 98.00 85 LYS A O 1
ATOM 671 N N . ASN A 1 86 ? -8.190 -10.119 10.619 1.00 98.12 86 ASN A N 1
ATOM 672 C CA . ASN A 1 86 ? -8.895 -9.800 9.385 1.00 98.12 86 ASN A CA 1
ATOM 673 C C . ASN A 1 86 ? -9.500 -11.090 8.795 1.00 98.12 86 ASN A C 1
ATOM 675 O O . ASN A 1 86 ? -8.740 -11.959 8.367 1.00 98.12 86 ASN A O 1
ATOM 679 N N . PRO A 1 87 ? -10.838 -11.246 8.752 1.00 97.62 87 PRO A N 1
ATOM 680 C CA . PRO A 1 87 ? -11.469 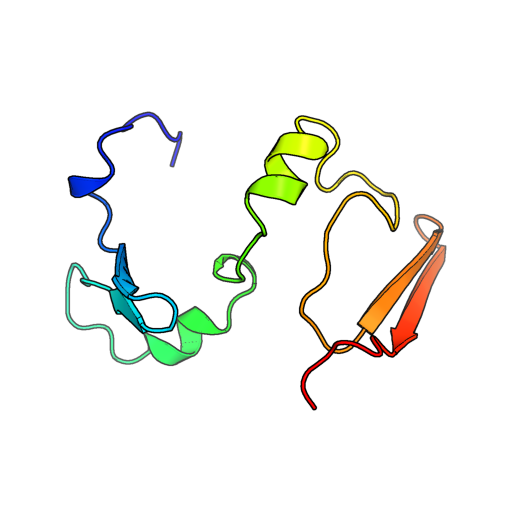-12.445 8.196 1.00 97.62 87 PRO A CA 1
ATOM 681 C C . PRO A 1 87 ? -11.327 -12.551 6.669 1.00 97.62 87 PRO A C 1
ATOM 683 O O . PRO A 1 87 ? -11.634 -13.598 6.110 1.00 97.62 87 PRO A O 1
ATOM 686 N N . HIS A 1 88 ? -10.885 -11.482 6.003 1.00 96.75 88 HIS A N 1
ATOM 687 C CA . HIS A 1 88 ? -10.668 -11.425 4.557 1.00 96.75 88 HIS A CA 1
ATOM 688 C C . HIS A 1 88 ? -9.193 -11.562 4.165 1.00 96.75 88 HIS A C 1
ATOM 690 O O . HIS A 1 88 ? -8.868 -11.454 2.984 1.00 96.75 88 HIS A O 1
ATOM 696 N N . TYR A 1 89 ? -8.295 -11.771 5.132 1.00 97.81 89 TYR A N 1
ATOM 697 C CA . TYR A 1 89 ? -6.909 -12.091 4.817 1.00 97.81 89 TYR A CA 1
ATOM 698 C C . TYR A 1 89 ? -6.818 -13.496 4.220 1.00 97.81 89 TYR A C 1
ATOM 700 O O . TYR A 1 89 ? -7.589 -14.380 4.585 1.00 97.81 89 TYR A O 1
ATOM 708 N N . TYR A 1 90 ? -5.909 -13.680 3.267 1.00 95.62 90 TYR A N 1
ATOM 709 C CA . TYR A 1 90 ? -5.873 -14.884 2.439 1.00 95.62 90 TYR A CA 1
ATOM 710 C C . TYR A 1 90 ? -5.300 -16.127 3.152 1.00 95.62 90 TYR A C 1
ATOM 712 O O . TYR A 1 90 ? -5.477 -17.230 2.638 1.00 95.62 90 TYR A O 1
ATOM 720 N N . ASP A 1 91 ? -4.620 -15.946 4.289 1.00 95.19 91 ASP A N 1
ATOM 721 C CA . ASP A 1 91 ? -3.956 -16.978 5.114 1.00 95.19 91 ASP A CA 1
ATOM 722 C C . ASP A 1 91 ? -4.633 -17.100 6.499 1.00 95.19 91 ASP A C 1
ATOM 724 O O . ASP A 1 91 ? -4.794 -18.228 7.018 1.00 95.19 91 ASP A O 1
#

InterPro domains:
  IPR000914 Solute-binding protein family 5 domain [PF00496] (9-90)

Sequence (91 aa):
ITGADSDFSKVGVKAIDDQTVEYTLARPEPYWNSKTTNSILFPVNEEFLNSKGKDFGTLSPDSILYSGPYLLKDFTSKSSIEYVKNPHYYD

Secondary structure (DSSP, 8-state):
--S----GGGSSEEEEETTEEEE--SS--TTHHHHTTSGGGS---HHHHHHHGGGTTSSSTTSS---SSEEEEEEETTTEEEEEE-TTS--